Protein AF-A0A3D4X805-F1 (afdb_monomer)

Radius of gyration: 23.75 Å; Cα contacts (8 Å, |Δi|>4): 90; chains: 1; bounding box: 52×23×73 Å

Foldseek 3Di:
DLDQQDPVNLVVQLCVLVVVLVVVLVVLVVCLVVDDPVCSVVSVVVSVVSVVVSVVVSVLVNVVS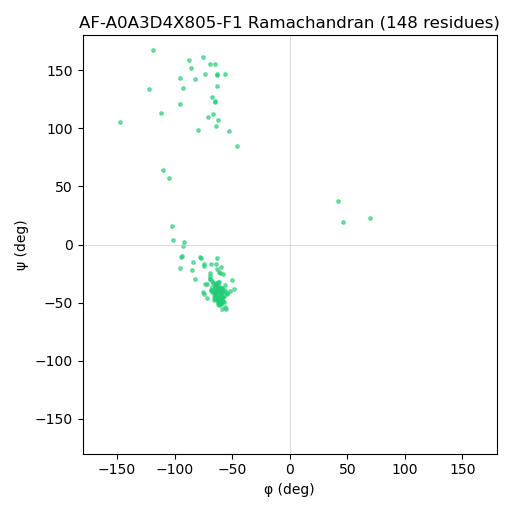VLSNQLSVFDFLLVDDPVLLVQQCVVVVVQLVPLPDDDPVPPDDDPPPSVVSNVVSVVVCVVCVVVSRRHTRHGDSVSDDPPSVD

pLDDT: mean 86.72, std 13.69, range [39.94, 98.12]

Mean predicted aligned error: 7.6 Å

Sequence (150 aa):
MKKFLTADEFRAALEAELAWRQEELAFFKNQLNEISEEEKNRYRKSLVLILYSHMEGYIKICLQTYIQYINSQGLSRKDVKTGLIVASMHKEFIAYENLERKSEFFRKELPDDTRLHRLYRRVDFMEKVENFKEQKLNIEDQIIDTESNL

Secondary structure (DSSP, 8-state):
---PPPHHHHHHHHHHHHHHHHHHHHHHHHHTTTS-HHHHHHHHHHHHHHHHHHHHHHHHHHHHHHHHHHHHTT-BGGGS-HHHHHHHTHHHHHHHH-TT---TT--S--S--HHHHHHHHHHHHHHHHHHHHHSBP---GGG---TT--

Solvent-accessible surface area (backbone atoms only — not comparable to full-atom values): 8795 Å² total; per-residue (Å²): 132,88,72,68,53,50,76,63,59,50,50,51,52,49,50,54,62,49,47,59,52,52,53,51,52,51,53,60,59,57,50,59,77,78,48,53,81,87,50,41,65,60,52,50,56,51,50,52,54,51,52,39,55,50,51,40,52,48,54,53,51,48,54,48,52,46,44,53,34,56,40,38,70,64,43,42,24,69,80,50,59,66,69,57,36,52,52,38,38,50,67,59,52,53,60,70,65,42,84,82,66,73,52,89,87,59,79,60,96,65,78,94,49,68,66,60,56,54,52,51,51,52,51,55,46,64,72,40,48,65,63,60,31,69,34,70,40,49,60,59,73,83,74,72,72,66,78,91,73,94

Structure (mmCIF, N/CA/C/O backbone):
data_AF-A0A3D4X805-F1
#
_entry.id   AF-A0A3D4X805-F1
#
loop_
_atom_site.group_PDB
_atom_site.id
_atom_site.type_symbol
_atom_site.label_atom_id
_atom_site.label_alt_id
_atom_site.label_comp_id
_atom_site.label_asym_id
_atom_site.label_entity_id
_atom_site.label_seq_id
_atom_site.pdbx_PDB_ins_code
_atom_site.Cartn_x
_atom_site.Cartn_y
_atom_site.Cartn_z
_atom_site.occupancy
_atom_site.B_iso_or_equiv
_atom_site.auth_seq_id
_atom_site.auth_comp_id
_atom_site.auth_asym_id
_atom_site.auth_atom_id
_atom_site.pdbx_PDB_model_num
ATOM 1 N N . MET A 1 1 ? -18.942 14.471 -3.335 1.00 39.94 1 MET A N 1
ATOM 2 C CA . MET A 1 1 ? -19.522 13.196 -3.813 1.00 39.94 1 MET A CA 1
ATOM 3 C C . MET A 1 1 ? -18.457 12.120 -3.619 1.00 39.94 1 MET A C 1
ATOM 5 O O . MET A 1 1 ? -17.394 12.268 -4.205 1.00 39.94 1 MET A O 1
ATOM 9 N N . LYS A 1 2 ? -18.646 11.120 -2.741 1.00 51.03 2 LYS A N 1
ATOM 10 C CA . LYS A 1 2 ? -17.690 9.997 -2.655 1.00 51.03 2 LYS A CA 1
ATOM 11 C C . LYS A 1 2 ? -17.875 9.163 -3.922 1.00 51.03 2 LYS A C 1
ATOM 13 O O . LYS A 1 2 ? -18.940 8.581 -4.097 1.00 51.03 2 LYS A O 1
ATOM 18 N N . LYS A 1 3 ? -16.894 9.193 -4.826 1.00 65.31 3 LYS A N 1
ATOM 19 C CA . LYS A 1 3 ? -16.903 8.365 -6.033 1.00 65.31 3 LYS A CA 1
ATOM 20 C C . LYS A 1 3 ? -16.781 6.910 -5.574 1.00 65.31 3 LYS A C 1
ATOM 22 O O . LYS A 1 3 ? -15.771 6.545 -4.979 1.00 65.31 3 LYS A O 1
ATOM 27 N N . PHE A 1 4 ? -17.839 6.126 -5.760 1.00 76.31 4 PHE A N 1
ATOM 28 C CA . PHE A 1 4 ? -17.748 4.674 -5.646 1.00 76.31 4 PHE A CA 1
ATOM 29 C C . PHE A 1 4 ? -16.828 4.198 -6.764 1.00 76.31 4 PHE A C 1
ATOM 31 O O . PHE A 1 4 ? -17.071 4.547 -7.917 1.00 76.31 4 PHE A O 1
ATOM 38 N N . LEU A 1 5 ? -15.762 3.478 -6.416 1.00 85.81 5 LEU A N 1
ATOM 39 C CA . LEU A 1 5 ? -14.863 2.891 -7.398 1.00 85.81 5 LEU A CA 1
ATOM 40 C C . LEU A 1 5 ? -15.314 1.452 -7.636 1.00 85.81 5 LEU A C 1
ATOM 42 O O . LEU A 1 5 ? -15.392 0.652 -6.701 1.00 85.81 5 LEU A O 1
ATOM 46 N N . THR A 1 6 ? -15.652 1.132 -8.877 1.00 92.81 6 THR A N 1
ATOM 47 C CA . THR A 1 6 ? -15.992 -0.239 -9.269 1.00 92.81 6 THR A CA 1
ATOM 48 C C . THR A 1 6 ? -14.735 -1.104 -9.374 1.00 92.81 6 THR A C 1
ATOM 50 O O . THR A 1 6 ? -13.619 -0.597 -9.499 1.00 92.81 6 THR A O 1
ATOM 53 N N . ALA A 1 7 ? -14.902 -2.430 -9.336 1.00 93.62 7 ALA A N 1
ATOM 54 C CA . ALA A 1 7 ? -13.785 -3.359 -9.519 1.00 93.62 7 ALA A CA 1
ATOM 55 C C . ALA A 1 7 ? -13.121 -3.206 -10.902 1.00 93.62 7 ALA A C 1
ATOM 57 O O . ALA A 1 7 ? -11.910 -3.384 -11.022 1.00 93.62 7 ALA A O 1
ATOM 58 N N . ASP A 1 8 ? -13.899 -2.841 -11.924 1.00 95.69 8 ASP A N 1
ATOM 59 C CA . ASP A 1 8 ? -13.388 -2.612 -13.276 1.00 95.69 8 ASP A CA 1
ATOM 60 C C . ASP A 1 8 ? -12.639 -1.284 -13.387 1.00 95.69 8 ASP A C 1
ATOM 62 O O . ASP A 1 8 ? -11.565 -1.255 -13.975 1.00 95.69 8 ASP A O 1
ATOM 66 N N . GLU A 1 9 ? -13.123 -0.204 -12.761 1.00 94.44 9 GLU A N 1
ATOM 67 C CA . GLU A 1 9 ? -12.362 1.053 -12.681 1.00 94.44 9 GLU A CA 1
ATOM 68 C C . GLU A 1 9 ? -11.058 0.879 -11.896 1.00 94.44 9 GLU A C 1
ATOM 70 O O . GLU A 1 9 ? -10.027 1.423 -12.287 1.00 94.44 9 GLU A O 1
ATOM 75 N N . PHE A 1 10 ? -11.086 0.103 -10.807 1.00 94.06 10 PHE A N 1
ATOM 76 C CA . PHE A 1 10 ? -9.884 -0.262 -10.062 1.00 94.06 10 PHE A CA 1
ATOM 77 C C . PHE A 1 10 ? -8.890 -1.014 -10.953 1.00 94.06 10 PHE A C 1
ATOM 79 O O . PHE A 1 10 ? -7.730 -0.617 -11.039 1.00 94.06 10 PHE A O 1
ATOM 86 N N . ARG A 1 11 ? -9.342 -2.061 -11.656 1.00 96.06 11 ARG A N 1
ATOM 87 C CA . ARG A 1 11 ? -8.487 -2.839 -12.564 1.00 96.06 11 ARG A CA 1
ATOM 88 C C . ARG A 1 11 ? -7.920 -1.967 -13.685 1.00 96.06 11 ARG A C 1
ATOM 90 O O . ARG A 1 11 ? -6.716 -2.003 -13.912 1.00 96.06 11 ARG A O 1
ATOM 97 N N . ALA A 1 12 ? -8.759 -1.153 -14.322 1.00 96.88 12 ALA A N 1
ATOM 98 C CA . ALA A 1 12 ? -8.348 -0.256 -15.396 1.00 96.88 12 ALA A CA 1
ATOM 99 C C . ALA A 1 12 ? -7.287 0.754 -14.930 1.00 96.88 12 ALA A C 1
ATOM 101 O O . ALA A 1 12 ? -6.351 1.042 -15.671 1.00 96.88 12 ALA A O 1
ATOM 102 N N . ALA A 1 13 ? -7.389 1.259 -13.695 1.00 96.00 13 ALA A N 1
ATOM 103 C CA . ALA A 1 13 ? -6.369 2.134 -13.124 1.00 96.00 13 ALA A CA 1
ATOM 104 C C . ALA A 1 13 ? -5.018 1.415 -12.958 1.00 96.00 13 ALA A C 1
ATOM 106 O O . ALA A 1 13 ? -3.984 1.975 -13.317 1.00 96.00 13 ALA A O 1
ATOM 107 N N . LEU A 1 14 ? -5.015 0.165 -12.477 1.00 97.06 14 LEU A N 1
ATOM 108 C CA . LEU A 1 14 ? -3.779 -0.618 -12.353 1.00 97.06 14 LEU A CA 1
ATOM 109 C C . LEU A 1 14 ? -3.159 -0.945 -13.716 1.00 97.06 14 LEU A C 1
ATOM 111 O O . LEU A 1 14 ? -1.947 -0.848 -13.887 1.00 97.06 14 LEU A O 1
ATOM 115 N N . GLU A 1 15 ? -3.987 -1.314 -14.693 1.00 97.75 15 GLU A N 1
ATOM 116 C CA . GLU A 1 15 ? -3.538 -1.619 -16.054 1.00 97.75 15 GLU A CA 1
ATOM 117 C C . GLU A 1 15 ? -2.936 -0.390 -16.736 1.00 97.75 15 GLU A C 1
ATOM 119 O O . GLU A 1 15 ? -1.878 -0.500 -17.352 1.00 97.75 15 GLU A O 1
ATOM 124 N N . ALA A 1 16 ? -3.548 0.787 -16.570 1.00 97.44 16 ALA A N 1
ATOM 125 C CA . ALA A 1 16 ? -3.002 2.038 -17.085 1.00 97.44 16 ALA A CA 1
ATOM 126 C C . ALA A 1 16 ? -1.627 2.352 -16.472 1.00 97.44 16 ALA A C 1
ATOM 128 O O . ALA A 1 16 ? -0.691 2.678 -17.201 1.00 97.44 16 ALA A O 1
ATOM 129 N N . GLU A 1 17 ? -1.483 2.198 -15.151 1.00 97.31 17 GLU A N 1
ATOM 130 C CA . GLU A 1 17 ? -0.215 2.400 -14.438 1.00 97.31 17 GLU A CA 1
ATOM 131 C C . GLU A 1 17 ? 0.876 1.411 -14.857 1.00 97.31 17 GLU A C 1
ATOM 133 O O . GLU A 1 17 ? 2.057 1.763 -14.884 1.00 97.31 17 GLU A O 1
ATOM 138 N N . LEU A 1 18 ? 0.508 0.173 -15.185 1.00 97.44 18 LEU A N 1
ATOM 139 C CA . LEU A 1 18 ? 1.451 -0.821 -15.684 1.00 97.44 18 LEU A CA 1
ATOM 140 C C . LEU A 1 18 ? 1.855 -0.536 -17.136 1.00 97.44 18 LEU A C 1
ATOM 142 O O . LEU A 1 18 ? 3.036 -0.632 -17.469 1.00 97.44 18 LEU A O 1
ATOM 146 N N . ALA A 1 19 ? 0.890 -0.176 -17.984 1.00 98.12 19 ALA A N 1
ATOM 147 C CA . ALA A 1 19 ? 1.083 -0.000 -19.419 1.00 98.12 19 ALA A CA 1
ATOM 148 C C . ALA A 1 19 ? 2.119 1.085 -19.734 1.00 98.12 19 ALA A C 1
ATOM 150 O O . ALA A 1 19 ? 3.094 0.811 -20.434 1.00 98.12 19 ALA A O 1
ATOM 151 N N . TRP A 1 20 ? 1.983 2.284 -19.155 1.00 97.56 20 TRP A N 1
ATOM 152 C CA . TRP A 1 20 ? 2.917 3.377 -19.454 1.00 97.56 20 TRP A CA 1
ATOM 153 C C . TRP A 1 20 ? 4.350 3.058 -18.994 1.00 97.56 20 TRP A C 1
ATOM 155 O O . TRP A 1 20 ? 5.316 3.415 -19.666 1.00 97.56 20 TRP A O 1
ATOM 165 N N . ARG A 1 21 ? 4.510 2.318 -17.886 1.00 97.75 21 ARG A N 1
ATOM 166 C CA . ARG A 1 21 ? 5.829 1.861 -17.413 1.00 97.75 21 ARG A CA 1
ATOM 167 C C . ARG A 1 21 ? 6.443 0.835 -18.353 1.00 97.75 21 ARG A C 1
ATOM 169 O O . ARG A 1 21 ? 7.648 0.853 -18.583 1.00 97.75 21 ARG A O 1
ATOM 176 N N . GLN A 1 22 ? 5.631 -0.075 -18.888 1.00 97.12 22 GLN A N 1
ATOM 177 C CA . GLN A 1 22 ? 6.092 -1.049 -19.876 1.00 97.12 22 GLN A CA 1
ATOM 178 C C . GLN A 1 22 ? 6.537 -0.362 -21.168 1.00 97.12 22 GLN A C 1
ATOM 180 O O . GLN A 1 22 ? 7.581 -0.724 -21.711 1.00 97.12 22 GLN A O 1
ATOM 185 N N . GLU A 1 23 ? 5.789 0.641 -21.628 1.00 98.00 23 GLU A N 1
ATOM 186 C CA . GLU A 1 23 ? 6.157 1.463 -22.783 1.00 98.00 23 GLU A CA 1
ATOM 187 C C . GLU A 1 23 ? 7.481 2.204 -22.550 1.00 98.00 23 GLU A C 1
ATOM 189 O O . GLU A 1 23 ? 8.379 2.139 -23.392 1.00 98.00 23 GLU A O 1
ATOM 194 N N . GLU A 1 24 ? 7.652 2.831 -21.384 1.00 97.25 24 GLU A N 1
ATOM 195 C CA . GLU A 1 24 ? 8.880 3.546 -21.021 1.00 97.25 24 GLU A CA 1
ATOM 196 C C . GLU A 1 24 ? 10.096 2.605 -20.907 1.00 97.25 24 GLU A C 1
ATOM 198 O O . GLU A 1 24 ? 11.155 2.860 -21.490 1.00 97.25 24 GLU A O 1
ATOM 203 N N . LEU A 1 25 ? 9.948 1.456 -20.241 1.00 96.31 25 LEU A N 1
ATOM 204 C CA . LEU A 1 25 ? 11.007 0.444 -20.155 1.00 96.31 25 LEU A CA 1
ATOM 205 C C . LEU A 1 25 ? 11.373 -0.125 -21.532 1.00 96.31 25 LEU A C 1
ATOM 207 O O . LEU A 1 25 ? 12.553 -0.357 -21.810 1.00 96.31 25 LEU A O 1
ATOM 211 N N . ALA A 1 26 ? 10.387 -0.347 -22.405 1.00 97.00 26 ALA A N 1
ATOM 212 C CA . ALA A 1 26 ? 10.626 -0.796 -23.772 1.00 97.00 26 ALA A CA 1
ATOM 213 C C . ALA A 1 26 ? 11.382 0.264 -24.582 1.00 97.00 26 ALA A C 1
ATOM 215 O O . ALA A 1 26 ? 12.340 -0.076 -25.281 1.00 97.00 26 ALA A O 1
ATOM 216 N N . PHE A 1 27 ? 11.006 1.539 -24.445 1.00 96.94 27 PHE A N 1
ATOM 217 C CA . PHE A 1 27 ? 11.713 2.658 -25.059 1.00 96.94 27 PHE A CA 1
ATOM 218 C C . PHE A 1 27 ? 13.193 2.657 -24.663 1.00 96.94 27 PHE A C 1
ATOM 220 O O . PHE A 1 27 ? 14.058 2.568 -25.537 1.00 96.94 27 PHE A O 1
ATOM 227 N N . PHE A 1 28 ? 13.496 2.662 -23.363 1.00 95.69 28 PHE A N 1
ATOM 228 C CA . PHE A 1 28 ? 14.876 2.685 -22.881 1.00 95.69 28 PHE A CA 1
ATOM 229 C C . PHE A 1 28 ? 15.665 1.430 -23.266 1.00 95.69 28 PHE A C 1
ATOM 231 O O . PHE A 1 28 ? 16.838 1.503 -23.633 1.00 95.69 28 PHE A O 1
ATOM 238 N N . LYS A 1 29 ? 15.022 0.260 -23.251 1.00 94.69 29 LYS A N 1
ATOM 239 C CA . LYS A 1 29 ? 15.652 -0.977 -23.715 1.00 94.69 29 LYS A CA 1
ATOM 240 C C . LYS A 1 29 ? 16.024 -0.901 -25.196 1.00 94.69 29 LYS A C 1
ATOM 242 O O . LYS A 1 29 ? 17.104 -1.354 -25.556 1.00 94.69 29 LYS A O 1
ATOM 247 N N . ASN A 1 30 ? 15.174 -0.325 -26.042 1.00 95.88 30 ASN A N 1
ATOM 248 C CA . ASN A 1 30 ? 15.448 -0.199 -27.474 1.00 95.88 30 ASN A CA 1
ATOM 249 C C . ASN A 1 30 ? 16.604 0.770 -27.767 1.00 95.88 30 ASN A C 1
ATOM 251 O O . ASN A 1 30 ? 17.366 0.525 -28.702 1.00 95.88 30 ASN A O 1
ATOM 255 N N . GLN A 1 31 ? 16.801 1.804 -26.939 1.00 95.31 31 GLN A N 1
ATOM 256 C CA . GLN A 1 31 ? 17.936 2.728 -27.073 1.00 95.31 31 GLN A CA 1
ATOM 257 C C . GLN A 1 31 ? 19.301 2.036 -26.916 1.00 95.31 31 GLN A C 1
ATOM 259 O O . GLN A 1 31 ? 20.289 2.514 -27.464 1.00 95.31 31 GLN A O 1
ATOM 264 N N . LEU A 1 32 ? 19.383 0.878 -26.242 1.00 94.06 32 LEU A N 1
ATOM 265 C CA . LEU A 1 32 ? 20.634 0.109 -26.124 1.00 94.06 32 LEU A CA 1
ATOM 266 C C . LEU A 1 32 ? 21.246 -0.291 -27.471 1.00 94.06 32 LEU A C 1
ATOM 268 O O . LEU A 1 32 ? 22.451 -0.546 -27.525 1.00 94.06 32 LEU A O 1
ATOM 272 N N . ASN A 1 33 ? 20.434 -0.395 -28.525 1.00 93.62 33 ASN A N 1
ATOM 273 C CA . ASN A 1 33 ? 20.911 -0.764 -29.855 1.00 93.62 33 ASN A CA 1
ATOM 274 C C . ASN A 1 33 ? 21.765 0.343 -30.488 1.00 93.62 33 ASN A C 1
ATOM 276 O O . ASN A 1 33 ? 22.697 0.031 -31.222 1.00 93.62 33 ASN A O 1
ATOM 280 N N . GLU A 1 34 ? 21.497 1.602 -30.136 1.00 94.62 34 GLU A N 1
ATOM 281 C CA . GLU A 1 34 ? 22.156 2.785 -30.702 1.00 94.62 34 GLU A CA 1
ATOM 282 C C . GLU A 1 34 ? 23.357 3.264 -29.866 1.00 94.62 34 GLU A C 1
ATOM 284 O O . GLU A 1 34 ? 24.133 4.113 -30.297 1.00 94.62 34 GLU A O 1
ATOM 289 N N . ILE A 1 35 ? 23.530 2.728 -28.653 1.00 94.75 35 ILE A N 1
ATOM 290 C CA . ILE A 1 35 ? 24.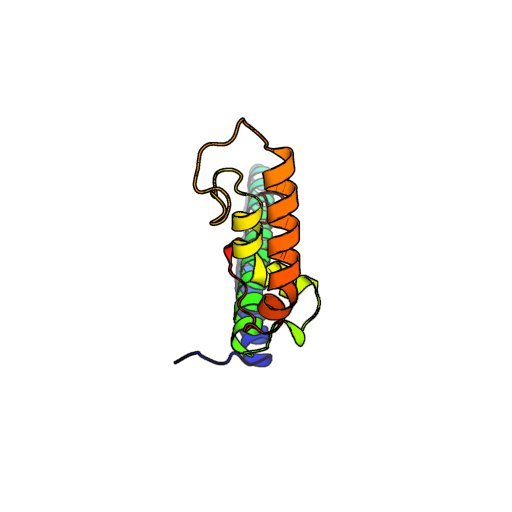609 3.118 -27.735 1.00 94.75 35 ILE A CA 1
ATOM 291 C C . ILE A 1 35 ? 25.906 2.382 -28.089 1.00 94.75 35 ILE A C 1
ATOM 293 O O . ILE A 1 35 ? 25.895 1.197 -28.423 1.00 94.75 35 ILE A O 1
ATOM 297 N N . SER A 1 36 ? 27.046 3.065 -27.964 1.00 95.38 36 SER A N 1
ATOM 298 C CA . SER A 1 36 ? 28.375 2.481 -28.178 1.00 95.38 36 SER A CA 1
ATOM 299 C C . SER A 1 36 ? 28.688 1.361 -27.169 1.00 95.38 36 SER A C 1
ATOM 301 O O . SER A 1 36 ? 28.274 1.419 -26.010 1.00 95.38 36 SER A O 1
ATOM 303 N N . GLU A 1 37 ? 29.446 0.328 -27.561 1.00 93.50 37 GLU A N 1
ATOM 304 C CA . GLU A 1 37 ? 29.795 -0.785 -26.651 1.00 93.50 37 GLU A CA 1
ATOM 305 C C . GLU A 1 37 ? 30.493 -0.319 -25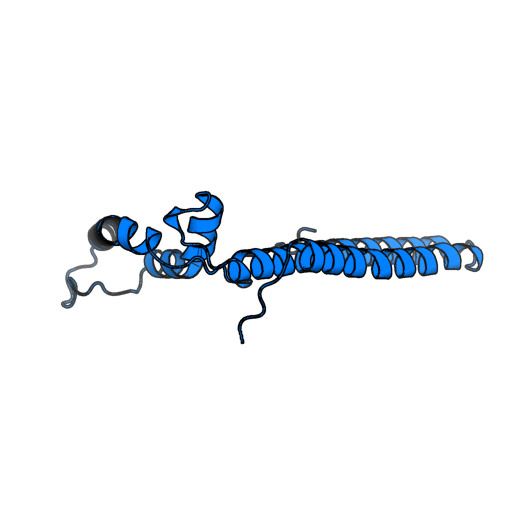.361 1.00 93.50 37 GLU A C 1
ATOM 307 O O . GLU A 1 37 ? 30.243 -0.867 -24.285 1.00 93.50 37 GLU A O 1
ATOM 312 N N . GLU A 1 38 ? 31.310 0.733 -25.446 1.00 93.62 38 GLU A N 1
ATOM 313 C CA . GLU A 1 38 ? 32.015 1.318 -24.299 1.00 93.62 38 GLU A CA 1
ATOM 314 C C . GLU A 1 38 ? 31.046 1.925 -23.266 1.00 93.62 38 GLU A C 1
ATOM 316 O O . GLU A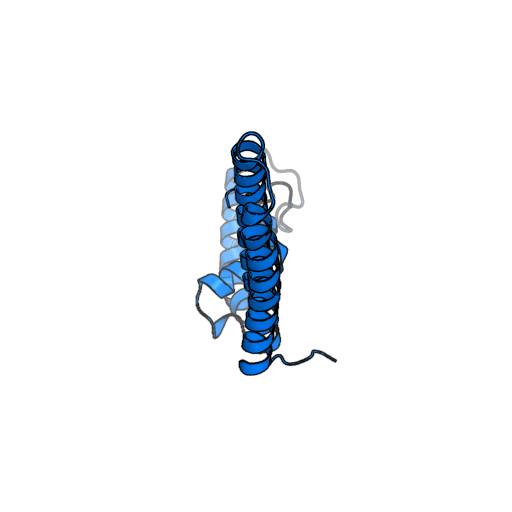 1 38 ? 31.273 1.840 -22.055 1.00 93.62 38 GLU A O 1
ATOM 321 N N . GLU A 1 39 ? 29.921 2.486 -23.719 1.00 95.31 39 GLU A N 1
ATOM 322 C CA . GLU A 1 39 ? 28.932 3.156 -22.870 1.00 95.31 39 GLU A CA 1
ATOM 323 C C . GLU A 1 39 ? 27.776 2.244 -22.443 1.00 95.31 39 GLU A C 1
ATOM 325 O O . GLU A 1 39 ? 27.136 2.504 -21.416 1.00 95.31 39 GLU A O 1
ATOM 330 N N . LYS A 1 40 ? 27.533 1.134 -23.155 1.00 94.88 40 LYS A N 1
ATOM 331 C CA . LYS A 1 40 ? 26.426 0.198 -22.873 1.00 94.88 40 LYS A CA 1
ATOM 332 C C . LYS A 1 40 ? 26.395 -0.266 -21.423 1.00 94.88 40 LYS A C 1
ATOM 334 O O . LYS A 1 40 ? 25.323 -0.355 -20.831 1.00 94.88 40 LYS A O 1
ATOM 339 N N . ASN A 1 41 ? 27.549 -0.537 -20.814 1.00 94.69 41 ASN A N 1
ATOM 340 C CA . ASN A 1 41 ? 27.600 -0.959 -19.411 1.00 94.69 41 ASN A CA 1
ATOM 341 C C . ASN A 1 41 ? 27.183 0.150 -18.439 1.00 94.69 41 ASN A C 1
ATOM 343 O O . ASN A 1 41 ? 26.525 -0.137 -17.439 1.00 94.69 41 ASN A O 1
ATOM 347 N N . ARG A 1 42 ? 27.531 1.409 -18.726 1.00 95.38 42 ARG A N 1
ATOM 348 C CA . ARG A 1 42 ? 27.082 2.556 -17.926 1.00 95.38 42 ARG A CA 1
ATOM 349 C C . ARG A 1 42 ? 25.570 2.726 -18.054 1.00 95.38 42 ARG A C 1
ATOM 351 O O . ARG A 1 42 ? 24.895 2.846 -17.040 1.00 95.38 42 ARG A O 1
ATOM 358 N N . TYR A 1 43 ? 25.048 2.631 -19.274 1.00 96.31 43 TYR A N 1
ATOM 359 C CA . TYR A 1 43 ? 23.617 2.739 -19.538 1.00 96.31 43 TYR A CA 1
ATOM 360 C C . TYR A 1 43 ? 22.803 1.614 -18.882 1.00 96.31 43 TYR A C 1
ATOM 362 O O . TYR A 1 43 ? 21.811 1.878 -18.211 1.00 96.31 43 TYR A O 1
ATOM 370 N N . ARG A 1 44 ? 23.254 0.354 -18.980 1.00 95.00 44 ARG A N 1
ATOM 371 C CA . ARG A 1 44 ? 22.604 -0.796 -18.321 1.00 95.00 44 ARG A CA 1
ATOM 372 C C . ARG A 1 44 ? 22.480 -0.608 -16.809 1.00 95.00 44 ARG A C 1
ATOM 374 O O . ARG A 1 44 ? 21.447 -0.953 -16.250 1.00 95.00 44 ARG A O 1
ATOM 381 N N . LYS A 1 45 ? 23.496 -0.039 -16.146 1.00 94.88 45 LYS A N 1
ATOM 382 C CA . LYS A 1 45 ? 23.417 0.279 -14.709 1.00 94.88 45 LYS A CA 1
ATOM 383 C C . LYS A 1 45 ? 22.302 1.284 -14.413 1.00 94.88 45 LYS A C 1
ATOM 385 O O . LYS A 1 45 ? 21.567 1.097 -13.450 1.00 94.88 45 LYS A O 1
ATOM 390 N N . SER A 1 46 ? 22.136 2.303 -15.255 1.00 94.69 46 SER A N 1
ATOM 391 C CA . SER A 1 46 ? 21.025 3.254 -15.141 1.00 94.69 46 SER A CA 1
ATOM 392 C C . SER A 1 46 ? 19.663 2.592 -15.374 1.00 94.69 46 SER A C 1
ATOM 394 O O . SER A 1 46 ? 18.723 2.894 -14.648 1.00 94.69 46 SER A O 1
ATOM 396 N N . LEU A 1 47 ? 19.553 1.643 -16.313 1.00 94.88 47 LEU A N 1
ATOM 397 C CA . LEU A 1 47 ? 18.308 0.888 -16.528 1.00 94.88 47 LEU A CA 1
ATOM 398 C C . LEU A 1 47 ? 17.883 0.078 -15.304 1.00 94.88 47 LEU A C 1
ATOM 400 O O . LEU A 1 47 ? 16.690 -0.037 -15.044 1.00 94.88 47 LEU A O 1
ATOM 404 N N . VAL A 1 48 ? 18.839 -0.474 -14.551 1.00 94.75 48 VAL A N 1
ATOM 405 C CA . VAL A 1 48 ? 18.534 -1.174 -13.296 1.00 94.75 48 VAL A CA 1
ATOM 406 C C . VAL A 1 48 ? 17.895 -0.208 -12.299 1.00 94.75 48 VAL A C 1
ATOM 408 O O . VAL A 1 48 ? 16.857 -0.532 -11.736 1.00 94.75 48 VAL A O 1
ATOM 411 N N . LEU A 1 49 ? 18.453 0.996 -12.135 1.00 93.38 49 LEU A N 1
ATOM 412 C CA . LEU A 1 49 ? 17.870 2.017 -11.258 1.00 93.38 49 LEU A CA 1
ATOM 413 C C . LEU A 1 49 ? 16.448 2.400 -11.698 1.00 93.38 49 LEU A C 1
ATOM 415 O O . LEU A 1 49 ? 15.546 2.439 -10.870 1.00 93.38 49 LEU A O 1
ATOM 419 N N . ILE A 1 50 ? 16.244 2.617 -13.001 1.00 94.31 50 ILE A N 1
ATOM 420 C CA . ILE A 1 50 ? 14.927 2.923 -13.579 1.00 94.31 50 ILE A CA 1
ATOM 421 C C . ILE A 1 50 ? 13.932 1.791 -13.289 1.00 94.31 50 ILE A C 1
ATOM 423 O O . ILE A 1 50 ? 12.823 2.052 -12.830 1.00 94.31 50 ILE A O 1
ATOM 427 N N . LEU A 1 51 ? 14.333 0.531 -13.487 1.00 94.31 51 LEU A N 1
ATOM 428 C CA . LEU A 1 51 ? 13.496 -0.634 -13.196 1.00 94.31 51 LEU A CA 1
ATOM 429 C C . LEU A 1 51 ? 13.049 -0.669 -11.728 1.00 94.31 51 LEU A C 1
ATOM 431 O O . LEU A 1 51 ? 11.868 -0.895 -11.463 1.00 94.31 51 LEU A O 1
ATOM 435 N N . TYR A 1 52 ? 13.968 -0.414 -10.795 1.00 92.81 52 TYR A N 1
ATOM 436 C CA . TYR A 1 52 ? 13.652 -0.336 -9.368 1.00 92.81 52 TYR A CA 1
ATOM 437 C C . TYR A 1 52 ? 12.665 0.794 -9.066 1.00 92.81 52 TYR A C 1
ATOM 439 O O . TYR A 1 52 ? 11.618 0.546 -8.470 1.00 92.81 52 TYR A O 1
ATOM 447 N N . SER A 1 53 ? 12.922 2.004 -9.572 1.00 92.56 53 SER A N 1
ATOM 448 C CA . SER A 1 53 ? 12.009 3.142 -9.400 1.00 92.56 53 SER A CA 1
ATOM 449 C C . SER A 1 53 ? 10.610 2.866 -9.966 1.00 92.56 53 SER A C 1
ATOM 451 O O . SER A 1 53 ? 9.604 3.233 -9.355 1.00 92.56 53 SER A O 1
ATOM 453 N N . HIS A 1 54 ? 10.516 2.176 -11.107 1.00 94.88 54 HIS A N 1
ATOM 454 C CA . HIS A 1 54 ? 9.233 1.752 -11.661 1.00 94.88 54 HIS A CA 1
ATOM 455 C C . HIS A 1 54 ? 8.514 0.743 -10.778 1.00 94.88 54 HIS A C 1
ATOM 457 O O . HIS A 1 54 ? 7.311 0.899 -10.571 1.00 94.88 54 HIS A O 1
ATOM 463 N N . MET A 1 55 ? 9.223 -0.282 -10.297 1.00 93.31 55 MET A N 1
ATOM 464 C CA . MET A 1 55 ? 8.657 -1.337 -9.462 1.00 93.31 55 MET A CA 1
ATOM 465 C C . MET A 1 55 ? 8.129 -0.764 -8.146 1.00 93.31 55 MET A C 1
ATOM 467 O O . MET A 1 55 ? 6.964 -0.985 -7.815 1.00 93.31 55 MET A O 1
ATOM 471 N N . GLU A 1 56 ? 8.947 0.017 -7.439 1.00 92.12 56 GLU A N 1
ATOM 472 C CA . GLU A 1 56 ? 8.557 0.658 -6.183 1.00 92.12 56 GLU A CA 1
ATOM 473 C C . GLU A 1 56 ? 7.354 1.586 -6.398 1.00 92.12 56 GLU A C 1
ATOM 475 O O . GLU A 1 56 ? 6.328 1.462 -5.722 1.00 92.12 56 GLU A O 1
ATOM 480 N N . GLY A 1 57 ? 7.436 2.467 -7.401 1.00 93.06 57 GLY A N 1
ATOM 481 C CA . GLY A 1 57 ? 6.354 3.390 -7.727 1.00 93.06 57 GLY A CA 1
ATOM 482 C C . GLY A 1 57 ? 5.057 2.669 -8.104 1.00 93.06 57 GLY A C 1
ATOM 483 O O . GLY A 1 57 ? 3.982 3.072 -7.664 1.00 93.06 57 GLY A O 1
ATOM 484 N N . TYR A 1 58 ? 5.141 1.588 -8.884 1.00 95.31 58 TYR A N 1
ATOM 485 C CA . TYR A 1 58 ? 3.975 0.805 -9.292 1.00 95.31 58 TYR A CA 1
ATOM 486 C C . TYR A 1 58 ? 3.307 0.121 -8.099 1.00 95.31 58 TYR A C 1
ATOM 488 O O . TYR A 1 58 ? 2.093 0.229 -7.934 1.00 95.31 58 TYR A O 1
ATOM 496 N N . ILE A 1 59 ? 4.087 -0.541 -7.238 1.00 93.88 59 ILE A N 1
ATOM 497 C CA . ILE A 1 59 ? 3.563 -1.225 -6.049 1.00 93.88 59 ILE A CA 1
ATOM 498 C C . ILE A 1 59 ? 2.878 -0.221 -5.121 1.00 93.88 59 ILE A C 1
ATOM 500 O O . ILE A 1 59 ? 1.754 -0.464 -4.677 1.00 93.88 59 ILE A O 1
ATOM 504 N N . LYS A 1 60 ? 3.508 0.934 -4.880 1.00 92.81 60 LYS A N 1
ATOM 505 C CA . LYS A 1 60 ? 2.933 1.996 -4.049 1.00 92.81 60 LYS A CA 1
ATOM 506 C C . LYS A 1 60 ? 1.587 2.475 -4.591 1.00 92.81 60 LYS A C 1
ATOM 508 O O . LYS A 1 60 ? 0.612 2.513 -3.841 1.00 92.81 60 LYS A O 1
ATOM 513 N N . ILE A 1 61 ? 1.507 2.769 -5.890 1.00 94.00 61 ILE A N 1
ATOM 514 C CA . ILE A 1 61 ? 0.256 3.196 -6.531 1.00 94.00 61 ILE A CA 1
ATOM 515 C C . ILE A 1 61 ? -0.804 2.089 -6.483 1.00 94.00 61 ILE A C 1
ATOM 517 O O . ILE A 1 61 ? -1.967 2.376 -6.193 1.00 94.00 61 ILE A O 1
ATOM 521 N N . CYS A 1 62 ? -0.427 0.825 -6.693 1.00 94.69 62 CYS A N 1
ATOM 522 C CA . CYS A 1 62 ? -1.355 -0.304 -6.596 1.00 94.69 62 CYS A CA 1
ATOM 523 C C . CYS A 1 62 ? -1.989 -0.398 -5.206 1.00 94.69 62 CYS A C 1
ATOM 525 O O . CYS A 1 62 ? -3.210 -0.507 -5.085 1.00 94.69 62 CYS A O 1
ATOM 527 N N . LEU A 1 63 ? -1.169 -0.322 -4.154 1.00 94.06 63 LEU A N 1
ATOM 528 C CA . LEU A 1 63 ? -1.635 -0.391 -2.771 1.00 94.06 63 LEU A CA 1
ATOM 529 C C . LEU A 1 63 ? -2.527 0.808 -2.418 1.00 94.06 63 LEU A C 1
ATOM 531 O O . LEU A 1 63 ? -3.592 0.618 -1.830 1.00 94.06 63 LEU A O 1
ATOM 535 N N . GLN A 1 64 ? -2.147 2.023 -2.824 1.00 93.38 64 GLN A N 1
ATOM 536 C CA . GLN A 1 64 ? -2.948 3.234 -2.597 1.00 93.38 64 GLN A CA 1
ATOM 537 C C . GLN A 1 64 ? -4.305 3.150 -3.304 1.00 93.38 64 GLN A C 1
ATOM 539 O O . GLN A 1 64 ? -5.350 3.388 -2.698 1.00 93.38 64 GLN A O 1
ATOM 544 N N . THR A 1 65 ? -4.310 2.736 -4.570 1.00 94.19 65 THR A N 1
ATOM 545 C CA . THR A 1 65 ? -5.544 2.572 -5.352 1.00 94.19 65 THR A CA 1
ATOM 546 C C . THR A 1 65 ? -6.430 1.477 -4.748 1.00 94.19 65 THR A C 1
ATOM 548 O O . THR A 1 65 ? -7.653 1.615 -4.703 1.00 94.19 65 THR A O 1
ATOM 551 N N . TYR A 1 66 ? -5.836 0.411 -4.202 1.00 94.06 66 TYR A N 1
ATOM 552 C CA . TYR A 1 66 ? -6.574 -0.646 -3.512 1.00 94.06 66 TYR A CA 1
ATOM 553 C C . TYR A 1 66 ? -7.219 -0.162 -2.204 1.00 94.06 66 TYR A C 1
ATOM 555 O O . TYR A 1 66 ? -8.383 -0.472 -1.941 1.00 94.06 66 TYR A O 1
ATOM 563 N N . ILE A 1 67 ? -6.519 0.658 -1.412 1.00 93.88 67 ILE A N 1
ATOM 564 C CA . ILE A 1 67 ? -7.096 1.315 -0.228 1.00 93.88 67 ILE A CA 1
ATOM 565 C C . ILE A 1 67 ? -8.279 2.202 -0.626 1.00 93.88 67 ILE A C 1
ATOM 567 O O . ILE A 1 67 ? -9.348 2.118 -0.014 1.00 93.88 67 ILE A O 1
ATOM 571 N N . GLN A 1 68 ? -8.127 3.013 -1.677 1.00 93.38 68 GLN A N 1
ATOM 572 C CA . GLN A 1 68 ? -9.209 3.856 -2.192 1.00 93.38 68 GLN A CA 1
ATOM 573 C C . GLN A 1 68 ? -10.420 3.019 -2.618 1.00 93.38 68 GLN A C 1
ATOM 575 O O . GLN A 1 68 ? -11.552 3.338 -2.240 1.00 93.38 68 GLN A O 1
ATOM 580 N N . TYR A 1 69 ? -10.185 1.917 -3.337 1.00 94.81 69 TYR A N 1
ATOM 581 C CA . TYR A 1 69 ? -11.223 0.967 -3.725 1.00 94.81 69 TYR A CA 1
ATOM 582 C C . TYR A 1 69 ? -11.974 0.422 -2.505 1.00 94.81 69 TYR A C 1
ATOM 584 O O . TYR A 1 69 ? -13.197 0.569 -2.437 1.00 94.81 69 TYR A O 1
ATOM 592 N N . ILE A 1 70 ? -11.261 -0.131 -1.515 1.00 94.25 70 ILE A N 1
ATOM 593 C CA . ILE A 1 70 ? -11.846 -0.686 -0.284 1.00 94.25 70 ILE A CA 1
ATOM 594 C C . ILE A 1 70 ? -12.669 0.369 0.461 1.00 94.25 70 ILE A C 1
ATOM 596 O O . ILE A 1 70 ? -13.825 0.124 0.812 1.00 94.25 70 ILE A O 1
ATOM 600 N N . ASN A 1 71 ? -12.105 1.557 0.682 1.00 94.56 71 ASN A N 1
ATOM 601 C CA . ASN A 1 71 ? -12.778 2.640 1.400 1.00 94.56 71 ASN A CA 1
ATOM 602 C C . ASN A 1 71 ? -14.048 3.110 0.674 1.00 94.56 71 ASN A C 1
ATOM 604 O O . ASN A 1 71 ? -15.026 3.519 1.316 1.00 94.56 71 ASN A O 1
ATOM 608 N N . SER A 1 72 ? -14.053 3.041 -0.661 1.00 93.88 72 SER A N 1
ATOM 609 C CA . SER A 1 72 ? -15.218 3.391 -1.474 1.00 93.88 72 SER A CA 1
ATOM 610 C C . SER A 1 72 ? -16.372 2.391 -1.329 1.00 93.88 72 SER A C 1
ATOM 612 O O . SER A 1 72 ? -17.520 2.805 -1.451 1.00 93.88 72 SER A O 1
ATOM 614 N N . GLN A 1 73 ? -16.107 1.131 -0.952 1.00 93.19 73 GLN A N 1
ATOM 615 C CA . GLN A 1 73 ? -17.152 0.112 -0.737 1.00 93.19 73 GLN A CA 1
ATOM 616 C C . GLN A 1 73 ? -18.033 0.400 0.486 1.00 93.19 73 GLN A C 1
ATOM 618 O O . GLN A 1 73 ? -19.121 -0.148 0.626 1.00 93.19 73 GLN A O 1
ATOM 623 N N . GLY A 1 74 ? -17.581 1.273 1.388 1.00 92.69 74 GLY A N 1
ATOM 624 C CA . GLY A 1 74 ? -18.391 1.735 2.508 1.00 92.69 74 GLY A CA 1
ATOM 625 C C . GLY A 1 74 ? -18.670 0.693 3.596 1.00 92.69 74 GLY A C 1
ATOM 626 O O . GLY A 1 74 ? -19.637 0.868 4.333 1.00 92.69 74 GLY A O 1
ATOM 627 N N . LEU A 1 75 ? -17.824 -0.333 3.702 1.00 94.69 75 LEU A N 1
ATOM 628 C CA . LEU A 1 75 ? -17.953 -1.465 4.627 1.00 94.69 75 LEU A CA 1
ATOM 629 C C . LEU A 1 75 ? -17.845 -1.043 6.104 1.00 94.69 75 LEU A C 1
ATOM 631 O O . LEU A 1 75 ? -17.215 -0.031 6.426 1.00 94.69 75 LEU A O 1
ATOM 635 N N . SER A 1 76 ? -18.419 -1.836 7.013 1.00 95.25 76 SER A N 1
ATOM 636 C CA . SER A 1 76 ? -18.127 -1.749 8.450 1.00 95.25 76 SER 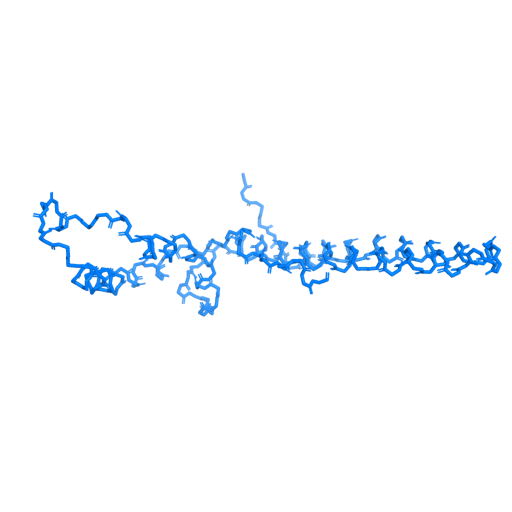A CA 1
ATOM 637 C C . SER A 1 76 ? -16.894 -2.590 8.793 1.00 95.25 76 SER A C 1
ATOM 639 O O . SER A 1 76 ? -16.605 -3.586 8.126 1.00 95.25 76 SER A O 1
ATOM 641 N N . ARG A 1 77 ? -16.154 -2.208 9.841 1.00 95.69 77 ARG A N 1
ATOM 642 C CA . ARG A 1 77 ? -14.982 -2.963 10.310 1.00 95.69 77 ARG A CA 1
ATOM 643 C C . ARG A 1 77 ? -15.361 -4.398 10.702 1.00 95.69 77 ARG A C 1
ATOM 645 O O . ARG A 1 77 ? -14.620 -5.320 10.386 1.00 95.69 77 ARG A O 1
ATOM 652 N N . LYS A 1 78 ? -16.527 -4.623 11.312 1.00 95.25 78 LYS A N 1
ATOM 653 C CA . LYS A 1 78 ? -16.986 -5.969 11.706 1.00 95.25 78 LYS A CA 1
ATOM 654 C C . LYS A 1 78 ? -17.216 -6.936 10.537 1.00 95.25 78 LYS A C 1
ATOM 656 O O . LYS A 1 78 ? -17.188 -8.144 10.749 1.00 95.25 78 LYS A O 1
ATOM 661 N N . ASP A 1 79 ? -17.403 -6.412 9.326 1.00 95.19 79 ASP A N 1
ATOM 662 C CA . ASP A 1 79 ? -17.723 -7.203 8.132 1.00 95.19 79 ASP A CA 1
ATOM 663 C C . ASP A 1 79 ? -16.475 -7.607 7.327 1.00 95.19 79 ASP A C 1
ATOM 665 O O . ASP A 1 79 ? -16.583 -8.281 6.301 1.00 95.19 79 ASP A O 1
ATOM 669 N N . VAL A 1 80 ? -15.274 -7.199 7.757 1.00 95.62 80 VAL A N 1
ATOM 670 C CA . VAL A 1 80 ? -14.026 -7.447 7.021 1.00 95.62 80 VAL A CA 1
ATOM 671 C C . VAL A 1 80 ? -13.022 -8.286 7.804 1.00 95.62 80 VAL A C 1
ATOM 673 O O . VAL A 1 80 ? -13.145 -8.535 9.000 1.00 95.62 80 VAL A O 1
ATOM 676 N N . LYS A 1 81 ? -11.989 -8.763 7.103 1.00 95.50 81 LYS A N 1
ATOM 677 C CA . LYS A 1 81 ? -10.902 -9.538 7.710 1.00 95.50 81 LYS A CA 1
ATOM 678 C C . LYS A 1 81 ? -10.132 -8.690 8.723 1.00 95.50 81 LYS A C 1
ATOM 680 O O . LYS A 1 81 ? -9.876 -7.513 8.478 1.00 95.50 81 LYS A O 1
ATOM 685 N N . THR A 1 82 ? -9.658 -9.326 9.794 1.00 93.88 82 THR A N 1
ATOM 686 C CA . THR A 1 82 ? -8.918 -8.688 10.896 1.00 93.88 82 THR A CA 1
ATOM 687 C C . THR A 1 82 ? -7.780 -7.782 10.432 1.00 93.88 82 THR A C 1
ATOM 689 O O . THR A 1 82 ? -7.612 -6.706 10.990 1.00 93.88 82 THR A O 1
ATOM 692 N N . GLY A 1 83 ? -7.040 -8.160 9.383 1.00 92.56 83 GLY A N 1
ATOM 693 C CA . GLY A 1 83 ? -5.975 -7.315 8.832 1.00 92.56 83 GLY A CA 1
ATOM 694 C C . GLY A 1 83 ? -6.468 -5.936 8.373 1.00 92.56 83 GLY A C 1
ATOM 695 O O . GLY A 1 83 ? -5.830 -4.936 8.674 1.00 92.56 83 GLY A O 1
ATOM 696 N N . LEU A 1 84 ? -7.640 -5.858 7.729 1.00 94.06 84 LEU A N 1
ATOM 697 C CA . LEU A 1 84 ? -8.241 -4.588 7.301 1.00 94.06 84 LEU A CA 1
ATOM 698 C C . LEU A 1 84 ? -8.809 -3.793 8.482 1.00 94.06 84 LEU A C 1
ATOM 700 O O . LEU A 1 84 ? -8.724 -2.567 8.493 1.00 94.06 84 LEU A O 1
ATOM 704 N N . ILE A 1 85 ? -9.339 -4.485 9.497 1.00 94.81 85 ILE A N 1
ATOM 705 C 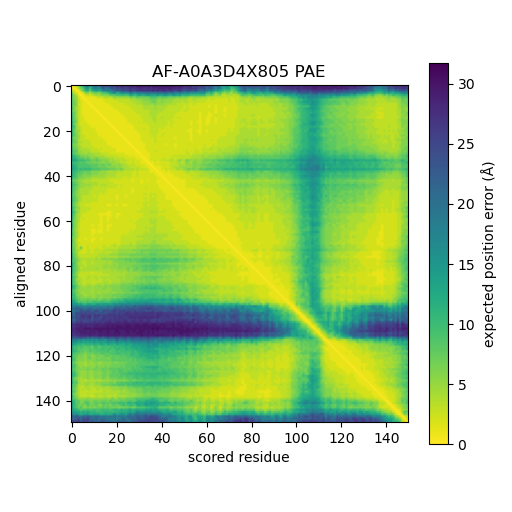CA . ILE A 1 85 ? -9.768 -3.850 10.751 1.00 94.81 85 ILE A CA 1
ATOM 706 C C . ILE A 1 85 ? -8.576 -3.143 11.388 1.00 94.81 85 ILE A C 1
ATOM 708 O O . ILE A 1 85 ? -8.625 -1.933 11.595 1.00 94.81 85 ILE A O 1
ATOM 712 N N . VAL A 1 86 ? -7.493 -3.889 11.625 1.00 92.38 86 VAL A N 1
ATOM 713 C CA . VAL A 1 86 ? -6.251 -3.381 12.217 1.00 92.38 86 VAL A CA 1
ATOM 714 C C . VAL A 1 86 ? -5.696 -2.231 11.385 1.00 92.38 86 VAL A C 1
ATOM 716 O O . VAL A 1 86 ? -5.371 -1.186 11.941 1.00 92.38 86 VAL A O 1
ATOM 719 N N . ALA A 1 87 ? -5.683 -2.380 10.058 1.00 92.94 87 ALA A N 1
ATOM 720 C CA . ALA A 1 87 ? -5.211 -1.339 9.158 1.00 92.94 87 ALA A CA 1
ATOM 721 C C . ALA A 1 87 ? -6.000 -0.028 9.287 1.00 92.94 87 ALA A C 1
ATOM 723 O O . ALA A 1 87 ? -5.435 1.062 9.280 1.00 92.94 87 ALA A O 1
ATOM 724 N N . SER A 1 88 ? -7.317 -0.122 9.461 1.00 94.25 88 SER A N 1
ATOM 725 C CA . SER A 1 88 ? -8.170 1.051 9.661 1.00 94.25 88 SER A CA 1
ATOM 726 C C . SER A 1 88 ? -8.098 1.654 11.065 1.00 94.25 88 SER A C 1
ATOM 728 O O . SER A 1 88 ? -8.645 2.732 11.274 1.00 94.25 88 SER A O 1
ATOM 730 N N . MET A 1 89 ? -7.477 0.960 12.025 1.00 92.25 89 MET A N 1
ATOM 731 C CA . MET A 1 89 ? -7.366 1.361 13.433 1.00 92.25 89 MET A CA 1
ATOM 732 C C . MET A 1 89 ? -5.985 1.939 13.783 1.00 92.25 89 MET A C 1
ATOM 734 O O . MET A 1 89 ? -5.613 2.028 14.954 1.00 92.25 89 MET A O 1
ATOM 738 N N . HIS A 1 90 ? -5.189 2.309 12.777 1.00 88.88 90 HIS A N 1
ATOM 739 C CA . HIS A 1 90 ? -3.814 2.776 12.962 1.00 88.88 90 HIS A CA 1
ATOM 740 C C . HIS A 1 90 ? -3.712 3.955 13.950 1.00 88.88 90 HIS A C 1
ATOM 742 O O . HIS A 1 90 ? -2.867 3.949 14.845 1.00 88.88 90 HIS A O 1
ATOM 748 N N . LYS A 1 91 ? -4.631 4.925 13.857 1.00 85.38 91 LYS A N 1
ATOM 749 C CA . LYS A 1 91 ? -4.702 6.075 14.773 1.00 85.38 91 LYS A CA 1
ATOM 750 C C . LYS A 1 91 ? -5.007 5.663 16.207 1.00 85.38 91 LYS A C 1
ATOM 752 O O . LYS A 1 91 ? -4.414 6.201 17.140 1.00 85.38 91 LYS A O 1
ATOM 757 N N . GLU A 1 92 ? -5.936 4.731 16.389 1.00 88.12 92 GLU A N 1
ATOM 758 C CA . GLU A 1 92 ? -6.283 4.182 17.690 1.00 88.12 92 GLU A CA 1
ATOM 759 C C . GLU A 1 92 ? -5.055 3.510 18.312 1.00 88.12 92 GLU A C 1
ATOM 761 O O . GLU A 1 92 ? -4.714 3.835 19.448 1.00 88.12 92 GLU A O 1
ATOM 766 N N . PHE A 1 93 ? -4.333 2.668 17.564 1.00 87.94 93 PHE A N 1
ATOM 767 C CA . PHE A 1 93 ? -3.118 2.017 18.065 1.00 87.94 93 PHE A CA 1
ATOM 768 C C . PHE A 1 93 ? -2.025 3.017 18.452 1.00 87.94 93 PHE A C 1
ATOM 770 O O . PHE A 1 93 ? -1.569 2.965 19.595 1.00 87.94 93 PHE A O 1
ATOM 777 N N . ILE A 1 94 ? -1.707 4.002 17.601 1.00 84.62 94 ILE A N 1
ATOM 778 C CA . ILE A 1 94 ? -0.759 5.081 17.947 1.00 84.62 94 ILE A CA 1
ATOM 779 C C . ILE A 1 94 ? -1.187 5.795 19.239 1.00 84.62 94 ILE A C 1
ATOM 781 O O . ILE A 1 94 ? -0.370 6.090 20.115 1.00 84.62 94 ILE A O 1
ATOM 785 N N . ALA A 1 95 ? -2.486 6.059 19.403 1.00 83.62 95 ALA A N 1
ATOM 786 C CA . ALA A 1 95 ? -3.004 6.740 20.585 1.00 83.62 95 ALA A CA 1
ATOM 787 C C . ALA A 1 95 ? -2.927 5.893 21.870 1.00 83.62 95 ALA A C 1
ATOM 789 O O . ALA A 1 95 ? -2.858 6.468 22.961 1.00 83.62 95 ALA A O 1
ATOM 790 N N . TYR A 1 96 ? -2.960 4.560 21.772 1.00 82.31 96 TYR A N 1
ATOM 791 C CA . TYR A 1 96 ? -2.750 3.652 22.908 1.00 82.31 96 TYR A CA 1
ATOM 792 C C . TYR A 1 96 ? -1.262 3.424 23.213 1.00 82.31 96 TYR A C 1
ATOM 794 O O . TYR A 1 96 ? -0.903 3.248 24.385 1.00 82.31 96 TYR A O 1
ATOM 802 N N . GLU A 1 97 ? -0.399 3.494 22.198 1.00 82.06 97 GLU A N 1
ATOM 803 C CA . GLU A 1 97 ? 1.061 3.423 22.329 1.00 82.06 97 GLU A CA 1
ATOM 804 C C . GLU A 1 97 ? 1.659 4.691 22.954 1.00 82.06 97 GLU A C 1
ATOM 806 O O . GLU A 1 97 ? 2.597 4.597 23.744 1.00 82.06 97 GLU A O 1
ATOM 811 N N . ASN A 1 98 ? 1.082 5.871 22.695 1.00 77.88 98 ASN A N 1
ATOM 812 C CA . ASN A 1 98 ? 1.581 7.140 23.230 1.00 77.88 98 ASN A CA 1
ATOM 813 C C . ASN A 1 98 ? 1.500 7.201 24.769 1.00 77.88 98 ASN A C 1
ATOM 815 O O . ASN A 1 98 ? 0.435 7.445 25.342 1.00 77.88 98 ASN A O 1
ATOM 819 N N . LEU A 1 99 ? 2.627 6.997 25.460 1.00 67.88 99 LEU A N 1
ATOM 820 C CA . LEU A 1 99 ? 2.754 6.951 26.928 1.00 67.88 99 LEU A CA 1
ATOM 821 C C . LEU A 1 99 ? 2.420 8.271 27.647 1.00 67.88 99 LEU A C 1
ATOM 823 O O . LEU A 1 99 ? 2.087 8.234 28.827 1.00 67.88 99 LEU A O 1
ATOM 827 N N . GLU A 1 100 ? 2.377 9.402 26.944 1.00 65.31 100 GLU A N 1
ATOM 828 C CA . GLU A 1 100 ? 2.076 10.714 27.537 1.00 65.31 100 GLU A CA 1
ATOM 829 C C . GLU A 1 100 ? 0.573 10.997 27.667 1.00 65.31 100 GLU A C 1
ATOM 831 O O . GLU A 1 100 ? 0.155 11.893 28.406 1.00 65.31 100 GLU A O 1
ATOM 836 N N . ARG A 1 101 ? -0.276 10.221 26.978 1.00 63.94 101 ARG A N 1
ATOM 837 C CA . ARG A 1 101 ? -1.732 10.365 27.073 1.00 63.94 101 ARG A CA 1
ATOM 838 C C . ARG A 1 101 ? -2.202 10.080 28.505 1.00 63.94 101 ARG A C 1
ATOM 840 O O . ARG A 1 101 ? -2.238 8.922 28.940 1.00 63.94 101 ARG A O 1
ATOM 847 N N . LYS A 1 102 ? -2.591 11.139 29.222 1.00 57.06 102 LYS A N 1
ATOM 848 C CA . LYS A 1 102 ? -3.201 11.065 30.557 1.00 57.06 102 LYS A CA 1
ATOM 849 C C . LYS A 1 102 ? -4.586 10.421 30.443 1.00 57.06 102 LYS A C 1
ATOM 851 O O . LYS A 1 102 ? -5.405 10.848 29.631 1.00 57.06 102 LYS A O 1
ATOM 856 N N . SER A 1 103 ? -4.845 9.378 31.232 1.00 56.34 103 SER A N 1
ATOM 857 C CA . SER A 1 103 ? -6.198 8.816 31.352 1.00 56.34 103 SER A CA 1
ATOM 858 C C . SER A 1 103 ? -7.068 9.767 32.176 1.00 56.34 103 SER A C 1
ATOM 860 O O . SER A 1 103 ? -6.581 10.413 33.105 1.00 56.34 103 SER A O 1
ATOM 862 N N . GLU A 1 104 ? -8.363 9.846 31.859 1.00 56.59 104 GLU A N 1
ATOM 863 C CA . GLU A 1 104 ? -9.314 10.680 32.604 1.00 56.59 104 GLU A CA 1
ATOM 864 C C . GLU A 1 104 ? -9.425 10.296 34.088 1.00 56.59 104 GLU A C 1
ATOM 866 O O . GLU A 1 104 ? -9.839 11.123 34.900 1.00 56.59 104 GLU A O 1
ATOM 871 N N . PHE A 1 105 ? -9.010 9.079 34.449 1.00 51.12 105 PHE A N 1
ATOM 872 C CA . PHE A 1 105 ? -9.003 8.576 35.821 1.00 51.12 105 PHE A CA 1
ATOM 873 C C . PHE A 1 105 ? -7.742 8.980 36.595 1.00 51.12 105 PHE A C 1
ATOM 875 O O . PHE A 1 105 ? -7.780 9.087 37.818 1.00 51.12 105 PHE A O 1
ATOM 882 N N . PHE A 1 106 ? -6.647 9.303 35.900 1.00 51.06 106 PHE A N 1
ATOM 883 C CA . PHE A 1 106 ? -5.400 9.780 36.501 1.00 51.06 106 PHE A CA 1
ATOM 884 C C . PHE A 1 106 ? -5.237 11.291 36.288 1.00 51.06 106 PHE A C 1
ATOM 886 O O . PHE A 1 106 ? -4.276 11.768 35.690 1.00 51.06 106 PHE A O 1
ATOM 893 N N . ARG A 1 107 ? -6.222 12.066 36.761 1.00 54.09 107 ARG A N 1
ATOM 894 C CA . ARG A 1 107 ? -6.195 13.544 36.732 1.00 54.09 107 ARG A CA 1
ATOM 895 C C . ARG A 1 107 ? -5.314 14.167 37.820 1.00 54.09 107 ARG A C 1
ATOM 897 O O . ARG A 1 107 ? -5.077 15.369 37.777 1.00 54.09 107 ARG A O 1
ATOM 904 N N . LYS A 1 108 ? -4.850 13.385 38.796 1.00 49.91 108 LYS A N 1
ATOM 905 C CA . LYS A 1 108 ? -3.997 13.848 39.897 1.00 49.91 108 LYS A CA 1
ATOM 906 C C . LYS A 1 108 ? -2.703 13.050 39.899 1.00 49.91 108 LYS A C 1
ATOM 908 O O . LYS A 1 108 ? -2.756 11.835 39.740 1.00 49.91 108 LYS A O 1
ATOM 913 N N . GLU A 1 109 ? -1.586 13.759 40.040 1.00 51.78 109 GLU A N 1
ATOM 914 C CA . GLU A 1 109 ? -0.235 13.207 40.156 1.00 51.78 109 GLU A CA 1
ATOM 915 C C . GLU A 1 109 ? -0.206 12.159 41.272 1.00 51.78 109 GLU A C 1
ATOM 917 O O . GLU A 1 109 ? -0.164 12.473 42.460 1.00 51.78 109 GLU A O 1
ATOM 922 N N . LEU A 1 110 ? -0.311 10.897 40.871 1.00 52.50 110 LEU A N 1
ATOM 923 C CA . LEU A 1 110 ? 0.109 9.764 41.675 1.00 52.50 110 LEU A CA 1
ATOM 924 C C . LEU A 1 110 ? 1.597 9.514 41.382 1.00 52.50 110 LEU A C 1
ATOM 926 O O . LEU A 1 110 ? 2.087 9.956 40.338 1.00 52.50 110 LEU A O 1
ATOM 930 N N . PRO A 1 111 ? 2.325 8.835 42.288 1.00 56.72 111 PRO A N 1
ATOM 931 C CA . PRO A 1 111 ? 3.726 8.501 42.063 1.00 56.72 111 PRO A CA 1
ATOM 932 C C . PRO A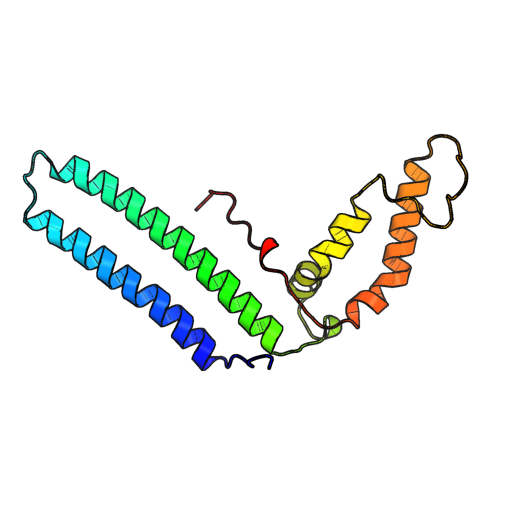 1 111 ? 3.841 7.707 40.761 1.00 56.72 111 PRO A C 1
ATOM 934 O O . PRO A 1 111 ? 2.915 6.969 40.437 1.00 56.72 111 PRO A O 1
ATOM 937 N N . ASP A 1 112 ? 4.947 7.878 40.039 1.00 60.28 112 ASP A N 1
ATOM 938 C CA . ASP A 1 112 ? 5.243 7.294 38.724 1.00 60.28 112 ASP A CA 1
ATOM 939 C C . ASP A 1 112 ? 4.902 5.788 38.627 1.00 60.28 112 ASP A C 1
ATOM 941 O O . ASP A 1 112 ? 5.740 4.913 38.844 1.00 60.28 112 ASP A O 1
ATOM 945 N N . ASP A 1 113 ? 3.636 5.472 38.330 1.00 68.00 113 ASP A N 1
ATOM 946 C CA . ASP A 1 113 ? 3.123 4.106 38.212 1.00 68.00 113 ASP A CA 1
ATOM 947 C C . ASP A 1 113 ? 2.805 3.795 36.751 1.00 68.00 113 ASP A C 1
ATOM 949 O O . ASP A 1 113 ? 1.674 3.536 36.319 1.00 68.00 113 ASP A O 1
ATOM 953 N N . THR A 1 114 ? 3.876 3.808 35.960 1.00 74.88 114 THR A N 1
ATOM 954 C CA . THR A 1 114 ? 3.870 3.412 34.551 1.00 74.88 114 THR A CA 1
ATOM 955 C C . THR A 1 114 ? 3.198 2.040 34.337 1.00 74.88 114 THR A C 1
ATOM 957 O O . THR A 1 114 ? 2.584 1.805 33.290 1.00 74.88 114 THR A O 1
ATOM 960 N N . ARG A 1 115 ? 3.260 1.115 35.311 1.00 78.38 115 ARG A N 1
ATOM 961 C CA . ARG A 1 115 ? 2.638 -0.220 35.203 1.00 78.38 115 ARG A CA 1
ATOM 962 C C . ARG A 1 115 ? 1.118 -0.138 35.290 1.00 78.38 115 ARG A C 1
ATOM 964 O O . ARG A 1 115 ? 0.443 -0.742 34.452 1.00 78.38 115 ARG A O 1
ATOM 971 N N . LEU A 1 116 ? 0.586 0.614 36.250 1.00 78.75 116 LEU A N 1
ATOM 972 C CA . LEU A 1 116 ? -0.854 0.792 36.415 1.00 78.75 116 LEU A CA 1
ATOM 973 C C . LEU A 1 116 ? -1.469 1.552 35.233 1.00 78.75 116 LEU A C 1
ATOM 975 O O . LEU A 1 116 ? -2.509 1.143 34.714 1.00 78.75 116 LEU A O 1
ATOM 979 N N . HIS A 1 117 ? -0.783 2.580 34.721 1.00 77.25 117 HIS A N 1
ATOM 980 C CA . HIS A 1 117 ? -1.209 3.290 33.511 1.00 77.25 117 HIS A CA 1
ATOM 981 C C . HIS A 1 117 ? -1.303 2.369 32.287 1.00 77.25 117 HIS A C 1
ATOM 983 O O . HIS A 1 117 ? -2.287 2.425 31.546 1.00 77.25 117 HIS A O 1
ATOM 989 N N . ARG A 1 118 ? -0.315 1.485 32.079 1.00 81.00 118 ARG A N 1
ATOM 990 C CA . ARG A 1 118 ? -0.346 0.496 30.986 1.00 81.00 118 ARG A CA 1
ATOM 991 C C . ARG A 1 118 ? -1.493 -0.500 31.141 1.00 81.00 118 ARG A C 1
ATOM 993 O O . ARG A 1 118 ? -2.138 -0.825 30.146 1.00 81.00 118 ARG A O 1
ATOM 1000 N N . LEU A 1 119 ? -1.754 -0.985 32.357 1.00 83.62 119 LEU A N 1
ATOM 1001 C CA . LEU A 1 119 ? -2.878 -1.888 32.617 1.00 83.62 119 LEU A CA 1
ATOM 1002 C C . LEU A 1 119 ? -4.211 -1.203 32.304 1.00 83.62 119 LEU A C 1
ATOM 1004 O O . LEU A 1 119 ? -5.016 -1.757 31.562 1.00 83.62 119 LEU A O 1
ATOM 1008 N N . TYR A 1 120 ? -4.408 0.019 32.801 1.00 82.56 120 TYR A N 1
ATOM 1009 C CA . TYR A 1 120 ? -5.646 0.763 32.586 1.00 82.56 120 TYR A CA 1
ATOM 1010 C C . TYR A 1 120 ? -5.914 1.035 31.099 1.00 82.56 120 TYR A C 1
ATOM 1012 O O . TYR A 1 120 ? -7.041 0.908 30.640 1.00 82.56 120 TYR A O 1
ATOM 1020 N N . ARG A 1 121 ? -4.875 1.324 30.305 1.00 82.31 121 ARG A N 1
ATOM 1021 C CA . ARG A 1 121 ? -5.008 1.460 28.843 1.00 82.31 121 ARG A CA 1
ATOM 1022 C C . ARG A 1 121 ? -5.481 0.184 28.160 1.00 82.31 121 ARG A C 1
ATOM 1024 O O . ARG A 1 121 ? -6.278 0.260 27.234 1.00 82.31 121 ARG A O 1
ATOM 1031 N N . ARG A 1 122 ? -4.998 -0.980 28.605 1.00 86.88 122 ARG A N 1
ATOM 1032 C CA . ARG A 1 122 ? -5.463 -2.276 28.089 1.00 86.88 122 ARG A CA 1
ATOM 1033 C C . ARG A 1 122 ? -6.925 -2.515 28.455 1.00 86.88 122 ARG A C 1
ATOM 1035 O O . ARG A 1 122 ? -7.667 -2.991 27.607 1.00 86.88 122 ARG A O 1
ATOM 1042 N N . VAL A 1 123 ? -7.336 -2.154 29.672 1.00 88.12 123 VAL A N 1
ATOM 1043 C CA . VAL A 1 123 ? -8.746 -2.219 30.094 1.00 88.12 123 VAL A CA 1
ATOM 1044 C C . VAL A 1 123 ? -9.609 -1.307 29.218 1.00 88.12 123 VAL A C 1
ATOM 1046 O O . VAL A 1 123 ? -10.540 -1.798 28.593 1.00 88.12 123 VAL A O 1
ATOM 1049 N N . ASP A 1 124 ? -9.238 -0.032 29.067 1.00 86.88 124 ASP A N 1
ATOM 1050 C CA . ASP A 1 124 ? -9.953 0.937 28.221 1.00 86.88 124 ASP A CA 1
ATOM 1051 C C . ASP A 1 124 ? -10.046 0.480 26.753 1.00 86.88 124 ASP A C 1
ATOM 1053 O O . ASP A 1 124 ? -11.092 0.620 26.119 1.00 86.88 124 ASP A O 1
ATOM 1057 N N . PHE 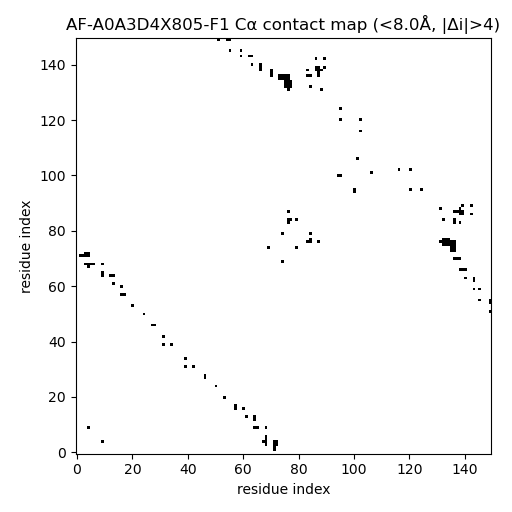A 1 125 ? -8.977 -0.114 26.210 1.00 89.31 125 PHE A N 1
ATOM 1058 C CA . PHE A 1 125 ? -9.003 -0.709 24.873 1.00 89.31 125 PHE A CA 1
ATOM 1059 C C . PHE A 1 125 ? -10.014 -1.858 24.786 1.00 89.31 125 PHE A C 1
ATOM 1061 O O . PHE A 1 125 ? -10.816 -1.890 23.855 1.00 89.31 125 PHE A O 1
ATOM 1068 N N . MET A 1 126 ? -10.004 -2.783 25.752 1.00 91.75 126 MET A N 1
ATOM 1069 C CA . MET A 1 126 ? -10.933 -3.917 25.783 1.00 91.75 126 MET A CA 1
ATOM 1070 C C . MET A 1 126 ? -12.390 -3.475 25.953 1.00 91.75 126 MET A C 1
ATOM 1072 O O . MET A 1 126 ? -13.269 -4.068 25.337 1.00 91.75 126 MET A O 1
ATOM 1076 N N . GLU A 1 127 ? -12.660 -2.419 26.721 1.00 91.38 127 GLU A N 1
ATOM 1077 C CA . GLU A 1 127 ? -14.005 -1.841 26.856 1.00 91.38 127 GLU A CA 1
ATOM 1078 C C . GLU A 1 127 ? -14.498 -1.202 25.549 1.00 91.38 127 GLU A C 1
ATOM 1080 O O . GLU A 1 127 ? -15.689 -1.236 25.238 1.00 91.38 127 GLU A O 1
ATOM 1085 N N . LYS A 1 128 ? -13.584 -0.634 24.754 1.00 90.31 128 LYS A N 1
ATOM 1086 C CA . LYS A 1 128 ? -13.908 0.042 23.490 1.00 90.31 128 LYS A CA 1
ATOM 1087 C C . LYS A 1 128 ? -13.810 -0.853 22.259 1.00 90.31 128 LYS A C 1
ATOM 1089 O O . LYS A 1 128 ? -14.253 -0.429 21.194 1.00 90.31 128 LYS A O 1
ATOM 1094 N N . VAL A 1 129 ? -13.272 -2.069 22.369 1.00 90.19 129 VAL A N 1
ATOM 1095 C CA . VAL A 1 129 ? -12.952 -2.914 21.205 1.00 90.19 129 VAL A CA 1
ATOM 1096 C C . VAL A 1 129 ? -14.174 -3.233 20.346 1.00 90.19 129 VAL A C 1
ATOM 1098 O O . VAL A 1 129 ? -14.101 -3.150 19.122 1.00 90.19 129 VAL A O 1
ATOM 1101 N N . GLU A 1 130 ? -15.317 -3.523 20.967 1.00 91.94 130 GLU A N 1
ATOM 1102 C CA . GLU A 1 130 ? -16.558 -3.788 20.234 1.00 91.94 130 GLU A CA 1
ATOM 1103 C C . GLU A 1 130 ? -17.078 -2.514 19.552 1.00 91.94 130 GLU A C 1
ATOM 1105 O O . GLU A 1 130 ? -17.445 -2.546 18.380 1.00 91.94 130 GLU A O 1
ATOM 1110 N N . ASN A 1 131 ? -16.968 -1.356 20.213 1.00 92.50 131 ASN A N 1
ATOM 1111 C CA . ASN A 1 131 ? -17.301 -0.069 19.597 1.00 92.50 131 ASN A CA 1
ATOM 1112 C C . ASN A 1 131 ? -16.393 0.243 18.399 1.00 92.50 131 ASN A C 1
ATOM 1114 O O . ASN A 1 131 ? -16.865 0.784 17.402 1.00 92.50 131 ASN A O 1
ATOM 1118 N N . PHE A 1 132 ? -15.102 -0.107 18.459 1.00 91.81 132 PHE A N 1
ATOM 1119 C CA . PHE A 1 132 ? -14.195 0.072 17.325 1.00 91.81 132 PHE A CA 1
ATOM 1120 C C . PHE A 1 132 ? -14.582 -0.796 16.128 1.00 91.81 132 PHE A C 1
ATOM 1122 O O . PHE A 1 132 ? -14.454 -0.323 14.999 1.00 91.81 132 PHE A O 1
ATOM 1129 N N . LYS A 1 133 ? -15.076 -2.022 16.350 1.00 91.25 133 LYS A N 1
ATOM 1130 C CA . LYS A 1 133 ? -15.534 -2.925 15.278 1.00 91.25 133 LYS A CA 1
ATOM 1131 C C . LYS A 1 133 ? -16.812 -2.444 14.592 1.00 91.25 133 LYS A C 1
ATOM 1133 O O . LYS A 1 133 ? -16.996 -2.718 13.411 1.00 91.25 133 LYS A O 1
ATOM 1138 N N . GLU A 1 134 ? -17.677 -1.720 15.292 1.00 93.81 134 GLU A N 1
ATOM 1139 C CA . GLU A 1 134 ? -18.918 -1.181 14.715 1.00 93.81 134 GLU A CA 1
ATOM 1140 C C . GLU A 1 134 ? -18.680 0.027 13.788 1.00 93.81 134 GLU A C 1
ATOM 1142 O O . GLU A 1 134 ? -19.537 0.378 12.972 1.00 93.81 134 GLU A O 1
ATOM 1147 N N . GLN A 1 135 ? -17.507 0.664 13.864 1.00 94.31 135 GLN A N 1
ATOM 1148 C CA . GLN A 1 135 ? -17.185 1.826 13.037 1.00 94.31 135 GLN A CA 1
ATOM 1149 C C . GLN A 1 135 ? -17.011 1.472 11.554 1.00 94.31 135 GLN A C 1
ATOM 1151 O O . GLN A 1 135 ? -16.657 0.355 11.169 1.00 94.31 135 GLN A O 1
ATOM 1156 N N . LYS A 1 136 ? -17.228 2.478 10.702 1.00 95.19 136 LYS A N 1
ATOM 1157 C CA . LYS A 1 136 ? -16.998 2.370 9.262 1.00 95.19 136 LYS A CA 1
ATOM 1158 C C . LYS A 1 136 ? -15.519 2.108 8.975 1.00 95.19 136 LYS A C 1
ATOM 1160 O O . LYS A 1 136 ? -14.648 2.771 9.534 1.00 95.19 136 LYS A O 1
ATOM 1165 N N . LEU A 1 137 ? -15.250 1.188 8.054 1.00 95.12 137 LEU A N 1
ATOM 1166 C CA . LEU A 1 137 ? -13.910 0.942 7.550 1.00 95.12 137 LEU A CA 1
ATOM 1167 C C . LEU A 1 137 ? -13.407 2.178 6.795 1.00 95.12 137 LEU A C 1
ATOM 1169 O O . LEU A 1 137 ? -14.032 2.639 5.836 1.00 95.12 137 LEU A O 1
ATOM 1173 N N . ASN A 1 138 ? -12.276 2.708 7.245 1.00 95.00 138 ASN A N 1
ATOM 1174 C CA . ASN A 1 138 ? -11.538 3.758 6.562 1.00 95.00 138 ASN A CA 1
ATOM 1175 C C . ASN A 1 138 ? -10.047 3.566 6.838 1.00 95.00 138 ASN A C 1
ATOM 1177 O O . ASN A 1 138 ? -9.588 3.816 7.950 1.00 95.00 138 ASN A O 1
ATOM 1181 N N . ILE A 1 139 ? -9.316 3.088 5.840 1.00 94.75 139 ILE A N 1
ATOM 1182 C CA . ILE A 1 139 ? -7.873 2.865 5.911 1.00 94.75 139 ILE A CA 1
ATOM 1183 C C . ILE A 1 139 ? -7.170 4.114 5.385 1.00 94.75 139 ILE A C 1
ATOM 1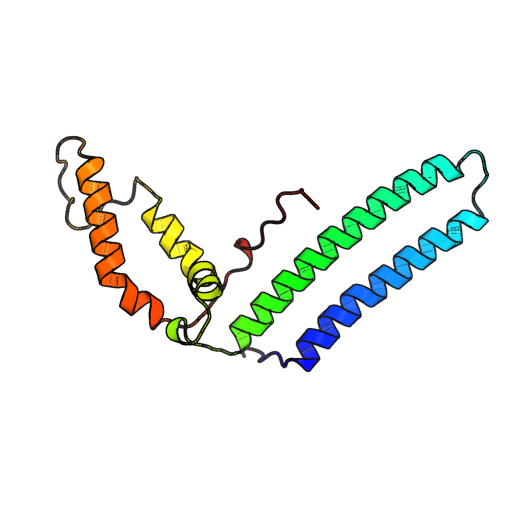185 O O . ILE A 1 139 ? -7.575 4.672 4.368 1.00 94.75 139 ILE A O 1
ATOM 1189 N N . GLU A 1 140 ? -6.144 4.571 6.089 1.00 90.62 140 GLU A N 1
ATOM 1190 C CA . GLU A 1 140 ? -5.377 5.756 5.709 1.00 90.62 140 GLU A CA 1
ATOM 1191 C C . GLU A 1 140 ? -4.133 5.357 4.920 1.00 90.62 140 GLU A C 1
ATOM 1193 O O . GLU A 1 140 ? -3.488 4.364 5.248 1.00 90.62 140 GLU A O 1
ATOM 1198 N N . ASP A 1 141 ? -3.766 6.157 3.918 1.00 84.31 141 ASP A N 1
ATOM 1199 C CA . ASP A 1 141 ? -2.649 5.847 3.014 1.00 84.31 141 ASP A CA 1
ATOM 1200 C C . ASP A 1 141 ? -1.301 5.710 3.739 1.00 84.31 141 ASP A C 1
ATOM 1202 O O . ASP A 1 141 ? -0.416 5.006 3.263 1.00 84.31 141 ASP A O 1
ATOM 1206 N N . GLN A 1 142 ? -1.160 6.338 4.910 1.00 83.50 142 GLN A N 1
ATOM 1207 C CA . GLN A 1 142 ? 0.043 6.287 5.747 1.00 83.50 142 GLN A CA 1
ATOM 1208 C C . GLN A 1 142 ? 0.391 4.888 6.277 1.00 83.50 142 GLN A C 1
ATOM 1210 O O . GLN A 1 142 ? 1.494 4.696 6.772 1.00 83.50 142 GLN A O 1
ATOM 1215 N N . ILE A 1 143 ? -0.512 3.907 6.159 1.00 85.06 143 ILE A N 1
ATOM 1216 C CA . ILE A 1 143 ? -0.185 2.517 6.496 1.00 85.06 143 ILE A CA 1
ATOM 1217 C C . ILE A 1 143 ? 0.693 1.831 5.442 1.00 85.06 143 ILE A C 1
ATOM 1219 O O . ILE A 1 143 ? 1.278 0.783 5.708 1.00 85.06 143 ILE A O 1
ATOM 1223 N N . ILE A 1 144 ? 0.752 2.378 4.227 1.00 84.19 144 ILE A N 1
ATOM 1224 C CA . ILE A 1 144 ? 1.614 1.846 3.178 1.00 84.19 144 ILE A CA 1
ATOM 1225 C C . ILE A 1 144 ? 3.024 2.359 3.444 1.00 84.19 144 ILE A C 1
ATOM 1227 O O . ILE A 1 144 ? 3.366 3.479 3.062 1.00 84.19 144 ILE A O 1
ATOM 1231 N N . ASP A 1 145 ? 3.830 1.510 4.068 1.00 81.62 145 ASP A N 1
ATOM 1232 C CA . ASP A 1 145 ? 5.263 1.717 4.210 1.00 81.62 145 ASP A CA 1
ATOM 1233 C C . ASP A 1 145 ? 6.012 0.677 3.372 1.00 81.62 145 ASP A C 1
ATOM 1235 O O . ASP A 1 145 ? 5.920 -0.527 3.613 1.00 81.62 145 ASP A O 1
ATOM 1239 N N . THR A 1 146 ? 6.703 1.142 2.332 1.00 72.38 146 THR A N 1
ATOM 1240 C CA . THR A 1 146 ? 7.597 0.310 1.514 1.00 72.38 146 THR A CA 1
ATOM 1241 C C . THR A 1 146 ? 9.037 0.333 2.031 1.00 72.38 146 THR A C 1
ATOM 1243 O O . THR A 1 146 ? 9.901 -0.284 1.415 1.00 72.38 146 THR A O 1
ATOM 1246 N N . GLU A 1 147 ? 9.300 1.036 3.142 1.00 64.75 147 GLU A N 1
ATOM 1247 C CA . GLU A 1 147 ? 10.572 1.130 3.868 1.00 64.75 147 GLU A CA 1
ATOM 1248 C C . GLU A 1 147 ? 11.820 1.267 2.974 1.00 64.75 147 GLU A C 1
ATOM 1250 O O . GLU A 1 147 ? 12.846 0.677 3.271 1.00 64.75 147 GLU A O 1
ATOM 1255 N N . SER A 1 148 ? 11.780 2.000 1.852 1.00 56.56 148 SER A N 1
ATOM 1256 C CA . SER A 1 148 ? 12.898 2.053 0.872 1.00 56.56 148 SER A CA 1
ATOM 1257 C C . SER A 1 148 ? 13.495 0.675 0.493 1.00 56.56 148 SER A C 1
ATOM 1259 O O . SER A 1 148 ? 14.633 0.598 0.035 1.00 56.56 148 SER A O 1
ATOM 1261 N N . ASN A 1 149 ? 12.756 -0.414 0.733 1.00 55.47 149 ASN A N 1
ATOM 1262 C CA . ASN A 1 149 ? 13.229 -1.800 0.693 1.00 55.47 149 ASN A CA 1
ATOM 1263 C C . ASN A 1 149 ? 12.825 -2.501 -0.616 1.00 55.47 149 ASN A C 1
ATOM 1265 O O . ASN A 1 149 ? 13.066 -3.702 -0.768 1.00 55.47 149 ASN A O 1
ATOM 1269 N N . LEU A 1 150 ? 12.191 -1.766 -1.537 1.00 51.72 150 LEU A N 1
ATOM 1270 C CA . LEU A 1 150 ? 11.871 -2.208 -2.892 1.00 51.72 150 LEU A CA 1
ATOM 1271 C C . LEU A 1 150 ? 12.901 -1.704 -3.893 1.00 51.72 150 LEU A C 1
ATOM 1273 O O . LEU A 1 150 ? 13.205 -0.495 -3.888 1.00 51.72 150 LEU A O 1
#